Protein AF-A0A4Q5QEC9-F1 (afdb_monomer)

Solvent-accessible surface area (backbone atoms only — not comparable to full-atom values): 8530 Å² total; per-residue (Å²): 112,73,69,59,56,52,51,52,53,50,54,51,53,53,53,59,62,71,64,60,77,80,82,68,84,86,67,84,70,88,80,86,72,96,66,90,53,94,92,52,84,64,61,66,53,95,89,41,45,32,35,36,35,36,37,79,72,31,62,69,66,56,58,53,51,52,52,49,50,35,50,51,47,21,72,78,66,76,34,71,38,52,81,44,68,73,66,87,83,71,61,99,53,59,43,80,52,75,44,88,88,32,15,73,68,57,44,50,34,39,75,69,65,69,46,77,58,79,81,32,66,96,51,82,98,52,78,86,85,81,90,79,133

Structure (mmCIF, N/CA/C/O backbone):
data_AF-A0A4Q5QEC9-F1
#
_entry.id   AF-A0A4Q5QEC9-F1
#
loop_
_atom_site.group_PDB
_atom_site.id
_atom_site.type_symbol
_atom_site.label_atom_id
_atom_site.label_alt_id
_atom_site.label_comp_id
_atom_site.label_asym_id
_atom_site.label_entity_id
_atom_site.label_seq_id
_atom_site.pdbx_PDB_ins_code
_atom_site.Cartn_x
_atom_site.Cartn_y
_atom_site.Cartn_z
_atom_site.occupancy
_atom_site.B_iso_or_equiv
_atom_site.auth_seq_id
_atom_site.auth_comp_id
_atom_site.auth_asym_id
_atom_site.auth_atom_id
_atom_site.pdbx_PDB_model_num
ATOM 1 N N . MET A 1 1 ? -64.042 19.508 -2.987 1.00 61.62 1 MET A N 1
ATOM 2 C CA . MET A 1 1 ? -62.858 20.363 -2.718 1.00 61.62 1 MET A CA 1
ATOM 3 C C . MET A 1 1 ? -61.749 19.659 -1.923 1.00 61.62 1 MET A C 1
ATOM 5 O O . MET A 1 1 ? -60.627 19.631 -2.404 1.00 61.62 1 MET A O 1
ATOM 9 N N . ARG A 1 2 ? -62.027 19.012 -0.776 1.00 64.94 2 ARG A N 1
ATOM 10 C CA . ARG A 1 2 ? -61.017 18.286 0.041 1.00 64.94 2 ARG A CA 1
ATOM 11 C C . ARG A 1 2 ? -60.173 17.238 -0.716 1.00 64.94 2 ARG A C 1
ATOM 13 O O . ARG A 1 2 ? -58.968 17.175 -0.519 1.00 64.94 2 ARG A O 1
ATOM 20 N N . LYS A 1 3 ? -60.786 16.454 -1.614 1.00 66.50 3 LYS A N 1
ATOM 21 C CA . LYS A 1 3 ? -60.086 15.425 -2.414 1.00 66.50 3 LYS A CA 1
ATOM 22 C C . LYS A 1 3 ? -59.065 16.014 -3.402 1.00 66.50 3 LYS A C 1
ATOM 24 O O . LYS A 1 3 ? -58.005 15.433 -3.592 1.00 66.50 3 LYS A O 1
ATOM 29 N N . PHE A 1 4 ? -59.355 17.188 -3.966 1.00 73.44 4 PHE A N 1
ATOM 30 C CA . PHE A 1 4 ? -58.468 17.882 -4.906 1.00 73.44 4 PHE A CA 1
ATOM 31 C C . PHE A 1 4 ? -57.247 18.480 -4.188 1.00 73.44 4 PHE A C 1
ATOM 33 O O . PHE A 1 4 ? -56.120 18.337 -4.646 1.00 73.44 4 PHE A O 1
ATOM 40 N N . ALA A 1 5 ? -57.454 19.046 -2.994 1.00 73.81 5 ALA A N 1
ATOM 41 C CA . ALA A 1 5 ? -56.368 19.537 -2.144 1.00 73.81 5 ALA A CA 1
ATOM 42 C C . ALA A 1 5 ? -55.435 18.410 -1.653 1.00 73.81 5 ALA A C 1
ATOM 44 O O . ALA A 1 5 ? -54.224 18.606 -1.568 1.00 73.81 5 ALA A O 1
ATOM 45 N N . ASN A 1 6 ? -55.979 17.220 -1.371 1.00 73.12 6 ASN A N 1
ATOM 46 C CA . ASN A 1 6 ? -55.176 16.052 -0.996 1.00 73.12 6 ASN A CA 1
ATOM 47 C C . ASN A 1 6 ? -54.349 15.513 -2.173 1.00 73.12 6 ASN A C 1
ATOM 49 O O . ASN A 1 6 ? -53.212 15.102 -1.963 1.00 73.12 6 ASN A O 1
ATOM 53 N N . LEU A 1 7 ? -54.880 15.569 -3.399 1.00 75.69 7 LEU A N 1
ATOM 54 C CA . LEU A 1 7 ? -54.154 15.162 -4.604 1.00 75.69 7 LEU A CA 1
ATOM 55 C C . LEU A 1 7 ? -52.973 16.101 -4.897 1.00 75.69 7 LEU A C 1
ATOM 57 O O . LEU A 1 7 ? -51.871 15.633 -5.154 1.00 75.69 7 LEU A O 1
ATOM 61 N N . ILE A 1 8 ? -53.169 17.417 -4.757 1.00 77.00 8 ILE A N 1
ATOM 62 C CA . ILE A 1 8 ? -52.092 18.406 -4.926 1.00 77.00 8 ILE A CA 1
ATOM 63 C C . ILE A 1 8 ? -50.994 18.210 -3.874 1.00 77.00 8 ILE A C 1
ATOM 65 O O . ILE A 1 8 ? -49.814 18.215 -4.217 1.00 77.00 8 ILE A O 1
ATOM 69 N N . ARG A 1 9 ? -51.359 17.981 -2.603 1.00 78.00 9 ARG A N 1
ATOM 70 C CA . ARG A 1 9 ? -50.385 17.683 -1.537 1.00 78.00 9 ARG A CA 1
ATOM 71 C C . ARG A 1 9 ? -49.595 16.408 -1.817 1.00 78.00 9 ARG A C 1
ATOM 73 O O . ARG A 1 9 ? -48.394 16.386 -1.577 1.00 78.00 9 ARG A O 1
ATOM 80 N N . PHE A 1 10 ? -50.252 15.378 -2.346 1.00 76.06 10 PHE A N 1
ATOM 81 C CA . PHE A 1 10 ? -49.607 14.121 -2.717 1.00 76.06 10 PHE A CA 1
ATOM 82 C C . PHE A 1 10 ? -48.625 14.304 -3.884 1.00 76.06 10 PHE A C 1
ATOM 84 O O . PHE A 1 10 ? -47.485 13.856 -3.801 1.00 76.06 10 PHE A O 1
ATOM 91 N N . CYS A 1 11 ? -49.014 15.049 -4.925 1.00 77.56 11 CYS A N 1
ATOM 92 C CA . CYS A 1 11 ? -48.120 15.394 -6.032 1.00 77.56 11 CYS A CA 1
ATOM 93 C C . CYS A 1 11 ? -46.923 16.246 -5.576 1.00 77.56 11 CYS A C 1
ATOM 95 O O . CYS A 1 11 ? -45.811 16.020 -6.043 1.00 77.56 11 CYS A O 1
ATOM 97 N N . PHE A 1 12 ? -47.120 17.178 -4.638 1.00 75.94 12 PHE A N 1
ATOM 98 C CA . PHE A 1 12 ? -46.038 18.004 -4.090 1.00 75.94 12 PHE A CA 1
ATOM 99 C C . PHE A 1 12 ? -45.037 17.172 -3.270 1.00 75.94 12 PHE A C 1
ATOM 101 O O . PHE A 1 12 ? -43.831 17.355 -3.393 1.00 75.94 12 PHE A O 1
ATOM 108 N N . LEU A 1 13 ? -45.526 16.197 -2.496 1.00 71.25 13 LEU A N 1
ATOM 109 C CA . LEU A 1 13 ? -44.691 15.252 -1.745 1.00 71.25 13 LEU A CA 1
ATOM 110 C C . LEU A 1 13 ? -43.854 14.349 -2.665 1.00 71.25 13 LEU A C 1
ATOM 112 O O . LEU A 1 13 ? -42.673 14.139 -2.397 1.00 71.25 13 LEU A O 1
ATOM 116 N N . ILE A 1 14 ? -44.432 13.872 -3.774 1.00 73.81 14 ILE A N 1
ATOM 117 C CA . ILE A 1 14 ? -43.704 13.097 -4.794 1.00 73.81 14 ILE A CA 1
ATOM 118 C C . ILE A 1 14 ? -42.633 13.958 -5.477 1.00 73.81 14 ILE A C 1
ATOM 120 O O . ILE A 1 14 ? -41.510 13.497 -5.675 1.00 73.81 14 ILE A O 1
ATOM 124 N N . LEU A 1 15 ? -42.946 15.220 -5.785 1.00 73.75 15 LEU A N 1
ATOM 125 C CA . LEU A 1 15 ? -42.000 16.146 -6.410 1.00 73.75 15 LEU A CA 1
ATOM 126 C C . LEU A 1 15 ? -40.812 16.470 -5.483 1.00 73.75 15 LEU A C 1
ATOM 128 O O . LEU A 1 15 ? -39.674 16.521 -5.944 1.00 73.75 15 LEU A O 1
ATOM 132 N N . CYS A 1 16 ? -41.046 16.617 -4.174 1.00 66.50 16 CYS A N 1
ATOM 133 C CA . CYS A 1 16 ? -39.980 16.808 -3.185 1.00 66.50 16 CYS A CA 1
ATOM 134 C C . CYS A 1 16 ? -39.087 15.569 -3.015 1.00 66.50 16 CYS A C 1
ATOM 136 O O . CYS A 1 16 ? -37.888 15.717 -2.794 1.00 66.5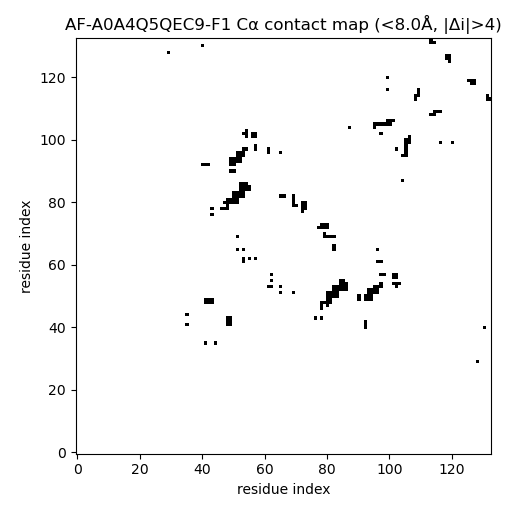0 16 CYS A O 1
ATOM 138 N N . PHE A 1 17 ? -39.640 14.358 -3.143 1.00 63.28 17 PHE A N 1
ATOM 139 C CA . PHE A 1 17 ? -38.860 13.121 -3.041 1.00 63.28 17 PHE A CA 1
ATOM 140 C C . PHE A 1 17 ? -38.022 12.853 -4.304 1.00 63.28 17 PHE A C 1
ATOM 142 O O . PHE A 1 17 ? -36.910 12.342 -4.209 1.00 63.28 17 PHE A O 1
ATOM 149 N N . ALA A 1 18 ? -38.510 13.263 -5.480 1.00 65.38 18 ALA A N 1
ATOM 150 C CA . ALA A 1 18 ? -37.783 13.151 -6.749 1.00 65.38 18 ALA A CA 1
ATOM 151 C C . ALA A 1 18 ? -36.649 14.186 -6.913 1.00 65.38 18 ALA A C 1
ATOM 153 O O . ALA A 1 18 ? -35.754 13.989 -7.731 1.00 65.38 18 ALA A O 1
ATOM 154 N N . ALA A 1 19 ? -36.671 15.279 -6.141 1.00 58.59 19 ALA A N 1
ATOM 155 C CA . ALA A 1 19 ? -35.644 16.324 -6.164 1.00 58.59 19 ALA A CA 1
ATOM 156 C C . ALA A 1 19 ? -34.445 16.044 -5.236 1.00 58.59 19 ALA A C 1
ATOM 158 O O . ALA A 1 19 ? -33.487 16.820 -5.223 1.00 58.59 19 ALA A O 1
ATOM 159 N N . ALA A 1 20 ? -34.469 14.954 -4.461 1.00 62.00 20 ALA A N 1
ATOM 160 C CA . ALA A 1 20 ? -33.318 14.535 -3.672 1.00 62.00 20 ALA A CA 1
ATOM 161 C C . ALA A 1 20 ? -32.208 14.057 -4.620 1.00 62.00 20 ALA A C 1
ATOM 163 O O . ALA A 1 20 ? -32.267 12.963 -5.181 1.00 62.00 20 ALA A O 1
ATOM 164 N N . THR A 1 21 ? -31.188 14.890 -4.826 1.00 62.84 21 THR A N 1
ATOM 165 C CA . THR A 1 21 ? -30.007 14.495 -5.589 1.00 62.84 21 THR A CA 1
ATOM 166 C C . THR A 1 21 ? -29.286 13.390 -4.824 1.00 62.84 21 THR A C 1
ATOM 168 O O . THR A 1 21 ? -28.732 13.602 -3.745 1.00 62.84 21 THR A O 1
ATOM 171 N N . VAL A 1 22 ? -29.303 12.175 -5.372 1.00 61.34 22 VAL A N 1
ATOM 172 C CA . VAL A 1 22 ? -28.451 11.093 -4.879 1.00 61.34 22 VAL A CA 1
ATOM 173 C C . VAL A 1 22 ? -27.017 11.493 -5.209 1.00 61.34 22 VAL A C 1
ATOM 175 O O . VAL A 1 22 ? -26.580 11.416 -6.356 1.00 61.34 22 VAL A O 1
ATOM 178 N N . GLN A 1 23 ? -26.285 11.985 -4.212 1.00 63.03 23 GLN A N 1
ATOM 179 C CA . GLN A 1 23 ? -24.846 12.184 -4.323 1.00 63.03 23 GLN A CA 1
ATOM 180 C C . GLN A 1 23 ? -24.202 10.794 -4.391 1.00 63.03 23 GLN A C 1
ATOM 182 O O . GLN A 1 23 ? -23.995 10.139 -3.370 1.00 63.03 23 GLN A O 1
ATOM 187 N N . ALA A 1 24 ? -23.919 10.315 -5.603 1.00 61.50 24 ALA A N 1
ATOM 188 C CA . ALA A 1 24 ? -23.004 9.197 -5.786 1.00 61.50 24 ALA A CA 1
ATOM 189 C C . ALA A 1 24 ? -21.626 9.598 -5.239 1.00 61.50 24 ALA A C 1
ATOM 191 O O . ALA A 1 24 ? -21.238 10.768 -5.313 1.00 61.50 24 ALA A O 1
ATOM 192 N N . GLN A 1 25 ? -20.888 8.638 -4.677 1.00 64.31 25 GLN A N 1
ATOM 193 C CA . GLN A 1 25 ? -19.545 8.898 -4.171 1.00 64.31 25 GLN A CA 1
ATOM 194 C C . GLN A 1 25 ? -18.696 9.455 -5.318 1.00 64.31 25 GLN A C 1
ATOM 196 O O . GLN A 1 25 ? -18.427 8.759 -6.295 1.00 64.31 25 GLN A O 1
ATOM 201 N N . ASN A 1 26 ? -18.292 10.721 -5.207 1.00 51.28 26 ASN A N 1
ATOM 202 C CA . ASN A 1 26 ? -17.366 11.358 -6.134 1.00 51.28 26 ASN A CA 1
ATOM 203 C C . ASN A 1 26 ? -15.958 10.823 -5.835 1.00 51.28 26 ASN A C 1
ATOM 205 O O . ASN A 1 26 ? -15.110 11.493 -5.247 1.00 51.28 26 ASN A O 1
ATOM 209 N N . ALA A 1 27 ? -15.753 9.539 -6.122 1.00 58.19 27 ALA A N 1
ATOM 210 C CA . ALA A 1 27 ? -14.451 8.920 -6.066 1.00 58.19 27 ALA A CA 1
ATOM 211 C C . ALA A 1 27 ? -13.720 9.374 -7.323 1.00 58.19 27 ALA A C 1
ATOM 213 O O . ALA A 1 27 ? -14.095 8.968 -8.416 1.00 58.19 27 ALA A O 1
ATOM 214 N N . ASN A 1 28 ? -12.691 10.214 -7.188 1.00 64.56 28 ASN A N 1
ATOM 215 C CA . ASN A 1 28 ? -11.693 10.349 -8.246 1.00 64.56 28 ASN A CA 1
ATOM 216 C C . ASN A 1 28 ? -11.045 8.969 -8.397 1.00 64.56 28 ASN A C 1
ATOM 218 O O . ASN A 1 28 ? -10.263 8.586 -7.521 1.00 64.56 28 ASN A O 1
ATOM 222 N N . PRO A 1 29 ? -11.397 8.184 -9.430 1.00 69.25 29 PRO A N 1
ATOM 223 C CA . PRO A 1 29 ? -10.930 6.817 -9.501 1.00 69.25 29 PRO A CA 1
ATOM 224 C C . PRO A 1 29 ? -9.431 6.842 -9.785 1.00 69.25 29 PRO A C 1
ATOM 226 O O . PRO A 1 29 ? -8.938 7.684 -10.545 1.00 69.25 29 PRO A O 1
ATOM 229 N N . ILE A 1 30 ? -8.696 5.904 -9.192 1.00 81.69 30 ILE A N 1
ATOM 230 C CA . ILE A 1 30 ? -7.316 5.658 -9.606 1.00 81.69 30 ILE A CA 1
ATOM 231 C C . ILE A 1 30 ? -7.351 5.290 -11.083 1.00 81.69 30 ILE A C 1
ATOM 233 O O . ILE A 1 30 ? -8.070 4.378 -11.489 1.00 81.69 30 ILE A O 1
ATOM 237 N N . LYS A 1 31 ? -6.566 6.002 -11.889 1.00 89.25 31 LYS A N 1
ATOM 238 C CA . LYS A 1 31 ? -6.383 5.674 -13.300 1.00 89.25 31 LYS A CA 1
ATOM 239 C C . LYS A 1 31 ? -5.132 4.823 -13.443 1.00 89.25 31 LYS A C 1
ATOM 241 O O . LYS A 1 31 ? -4.055 5.228 -13.014 1.00 89.25 31 LYS A O 1
ATOM 246 N N . VAL A 1 32 ? -5.285 3.661 -14.065 1.00 92.00 32 VAL A N 1
ATOM 247 C CA . VAL A 1 32 ? -4.167 2.801 -14.459 1.00 92.00 32 VAL A CA 1
ATOM 248 C C . VAL A 1 32 ? -3.842 3.088 -15.922 1.00 92.00 32 VAL A C 1
ATOM 250 O O . VAL A 1 32 ? -4.747 3.261 -16.738 1.00 92.00 32 VAL A O 1
ATOM 253 N N . SER A 1 33 ? -2.555 3.165 -16.253 1.00 93.50 33 SER A N 1
ATOM 254 C CA . SER A 1 33 ? -2.074 3.341 -17.623 1.00 93.50 33 SER A CA 1
ATOM 255 C C . SER A 1 33 ? -1.037 2.276 -17.954 1.00 93.50 33 SER A C 1
ATOM 257 O O . SER A 1 33 ? -0.192 1.952 -17.123 1.00 93.50 33 SER A O 1
ATOM 259 N N . TYR A 1 34 ? -1.079 1.775 -19.188 1.00 93.50 34 TYR A N 1
ATOM 260 C CA . TYR A 1 34 ? -0.048 0.896 -19.750 1.00 93.50 34 TYR A CA 1
ATOM 261 C C . TYR A 1 34 ? 1.117 1.684 -20.368 1.00 93.50 34 TYR A C 1
ATOM 263 O O . TYR A 1 34 ? 2.114 1.101 -20.790 1.00 93.50 34 TYR A O 1
ATOM 271 N N . GLN A 1 35 ? 1.005 3.014 -20.431 1.00 93.31 35 GLN A N 1
ATOM 272 C CA . GLN A 1 35 ? 2.044 3.893 -20.949 1.00 93.31 35 GLN A CA 1
ATOM 273 C C . GLN A 1 35 ? 2.882 4.466 -19.810 1.00 93.31 35 GLN A C 1
ATOM 275 O O . GLN A 1 35 ? 2.359 4.983 -18.820 1.00 93.31 35 GLN A O 1
ATOM 280 N N . LYS A 1 36 ? 4.203 4.430 -19.986 1.00 91.81 36 LYS A N 1
ATOM 281 C CA . LYS A 1 36 ? 5.144 5.069 -19.068 1.00 91.81 36 LYS A CA 1
ATOM 282 C C . LYS A 1 36 ? 4.991 6.591 -19.126 1.00 91.81 36 LYS A C 1
ATOM 284 O O . LYS A 1 36 ? 5.042 7.183 -20.201 1.00 91.81 36 LYS A O 1
ATOM 289 N N . ASN A 1 37 ? 4.910 7.223 -17.960 1.00 93.56 37 ASN A N 1
ATOM 290 C CA . ASN A 1 37 ? 5.002 8.670 -17.802 1.00 93.56 37 ASN A CA 1
ATOM 291 C C . ASN A 1 37 ? 5.808 8.993 -16.536 1.00 93.56 37 ASN A C 1
ATOM 293 O O . ASN A 1 37 ? 5.729 8.255 -15.558 1.00 93.56 37 ASN A O 1
ATOM 297 N N . ILE A 1 38 ? 6.572 10.088 -16.547 1.00 90.62 38 ILE A N 1
ATOM 298 C CA . ILE A 1 38 ? 7.382 10.513 -15.395 1.00 90.62 38 ILE A CA 1
ATOM 299 C C . ILE A 1 38 ? 6.532 10.888 -14.171 1.00 90.62 38 ILE A C 1
ATOM 301 O O . ILE A 1 38 ? 6.989 10.749 -13.044 1.00 90.62 38 ILE A O 1
ATOM 305 N N . ASN A 1 39 ? 5.285 11.307 -14.391 1.00 91.56 39 ASN A N 1
ATOM 306 C CA . ASN A 1 39 ? 4.357 11.700 -13.333 1.00 91.56 39 ASN A CA 1
ATOM 307 C C . ASN A 1 39 ? 3.498 10.531 -12.823 1.00 91.56 39 ASN A C 1
ATOM 309 O O . ASN A 1 39 ? 2.582 10.750 -12.032 1.00 91.56 39 ASN A O 1
ATOM 313 N N . TYR A 1 40 ? 3.730 9.305 -13.305 1.00 94.06 40 TYR A N 1
ATOM 314 C CA . TYR A 1 40 ? 2.977 8.121 -12.889 1.00 94.06 40 TYR A CA 1
ATOM 315 C C . TYR A 1 40 ? 3.800 7.264 -11.934 1.00 94.06 40 TYR A C 1
ATOM 317 O O . TYR A 1 40 ? 5.011 7.117 -12.086 1.00 94.06 40 TYR A O 1
ATOM 325 N N . PHE A 1 41 ? 3.115 6.651 -10.972 1.00 95.69 41 PHE A N 1
ATOM 326 C CA . PHE A 1 41 ? 3.720 5.654 -10.103 1.00 95.69 41 PHE A CA 1
ATOM 327 C C . PHE A 1 41 ? 3.925 4.338 -10.882 1.00 95.69 41 PHE A C 1
ATOM 329 O O . PHE A 1 41 ? 2.951 3.802 -11.423 1.00 95.69 41 PHE A O 1
ATOM 336 N N . PRO A 1 42 ? 5.152 3.790 -10.961 1.00 96.00 42 PRO A N 1
ATOM 337 C CA . PRO A 1 42 ? 5.421 2.580 -11.729 1.00 96.00 42 PRO A CA 1
ATOM 338 C C . PRO A 1 42 ? 5.004 1.326 -10.945 1.00 96.00 42 PRO A C 1
ATOM 340 O O . PRO A 1 42 ? 5.794 0.756 -10.197 1.00 96.00 42 PRO A O 1
ATOM 343 N N . LEU A 1 43 ? 3.761 0.869 -11.142 1.00 96.38 43 LEU A N 1
ATOM 344 C CA . LEU A 1 43 ? 3.271 -0.385 -10.550 1.00 96.38 43 LEU A CA 1
ATOM 345 C C . LEU A 1 43 ? 4.053 -1.600 -11.076 1.00 96.38 43 LEU A C 1
ATOM 347 O O . LEU A 1 43 ? 4.518 -2.425 -10.293 1.00 96.38 43 LEU A O 1
ATOM 351 N N . VAL A 1 44 ? 4.223 -1.680 -12.399 1.00 96.88 44 VAL A N 1
ATOM 352 C CA . VAL A 1 44 ? 5.108 -2.634 -13.078 1.00 96.88 44 VAL A CA 1
ATOM 353 C C . VAL A 1 44 ? 5.821 -1.911 -14.216 1.00 96.88 44 VAL A C 1
ATOM 355 O O . VAL A 1 44 ? 5.183 -1.286 -15.061 1.00 96.88 44 VAL A O 1
ATOM 358 N N . GLN A 1 45 ? 7.148 -1.991 -14.255 1.00 95.25 45 GLN A N 1
ATOM 359 C CA . GLN A 1 45 ? 7.970 -1.400 -15.306 1.00 95.25 45 GLN A CA 1
ATOM 360 C C . GLN A 1 45 ? 9.202 -2.270 -15.563 1.00 95.25 45 GLN A C 1
ATOM 362 O O . GLN A 1 45 ? 9.904 -2.647 -14.630 1.00 95.25 45 GLN A O 1
ATOM 367 N N . MET A 1 46 ? 9.505 -2.544 -16.839 1.00 91.94 46 MET A N 1
ATOM 368 C CA . MET A 1 46 ? 10.721 -3.267 -17.254 1.00 91.94 46 MET A CA 1
ATOM 369 C C . MET A 1 46 ? 10.947 -4.566 -16.454 1.00 91.94 46 MET A C 1
ATOM 371 O O . MET A 1 46 ? 12.019 -4.774 -15.890 1.00 91.94 46 MET A O 1
ATOM 375 N N . HIS A 1 47 ? 9.922 -5.423 -16.384 1.00 93.50 47 HIS A N 1
ATOM 376 C CA . HIS A 1 47 ? 9.936 -6.697 -15.646 1.00 93.50 47 HIS A CA 1
ATOM 377 C C . HIS A 1 47 ? 10.161 -6.581 -14.126 1.00 93.50 47 HIS A C 1
ATOM 379 O O . HIS A 1 47 ? 10.505 -7.563 -13.472 1.00 93.50 47 HIS A O 1
ATOM 385 N N . LYS A 1 48 ? 9.952 -5.397 -13.540 1.00 96.00 48 LYS A N 1
ATOM 386 C CA . LYS A 1 48 ? 9.994 -5.174 -12.091 1.00 96.00 48 LYS A CA 1
ATOM 387 C C . LYS A 1 48 ? 8.656 -4.636 -11.611 1.00 96.00 48 LYS A C 1
ATOM 389 O O . LYS A 1 48 ? 8.124 -3.705 -12.209 1.00 96.00 48 LYS A O 1
ATOM 394 N N . ALA A 1 49 ? 8.136 -5.209 -10.532 1.00 97.56 49 ALA A N 1
ATOM 395 C CA . ALA A 1 49 ? 6.931 -4.736 -9.865 1.00 97.56 49 ALA A CA 1
ATOM 396 C C . ALA A 1 49 ? 7.284 -3.965 -8.585 1.00 97.56 49 ALA A C 1
ATOM 398 O O . ALA A 1 49 ? 8.274 -4.279 -7.917 1.00 97.56 49 ALA A O 1
ATOM 399 N N . ALA A 1 50 ? 6.466 -2.970 -8.245 1.00 98.06 50 ALA A N 1
ATOM 400 C CA . ALA A 1 50 ? 6.532 -2.274 -6.966 1.00 98.06 50 ALA A CA 1
ATOM 401 C C . ALA A 1 50 ? 6.365 -3.274 -5.810 1.00 98.06 50 ALA A C 1
ATOM 403 O O . ALA A 1 50 ? 5.500 -4.147 -5.856 1.00 98.06 50 ALA A O 1
ATOM 404 N N . SER A 1 51 ? 7.200 -3.164 -4.774 1.00 98.31 51 SER A N 1
ATOM 405 C CA . SER A 1 51 ? 7.116 -4.066 -3.617 1.00 98.31 51 SER A CA 1
ATOM 406 C C . SER A 1 51 ? 5.975 -3.643 -2.694 1.00 98.31 51 SER A C 1
ATOM 408 O O . SER A 1 51 ? 5.781 -2.451 -2.454 1.00 98.31 51 SER A O 1
ATOM 410 N N . LEU A 1 52 ? 5.231 -4.618 -2.178 1.00 98.69 52 LEU A N 1
ATOM 411 C CA . LEU A 1 52 ? 4.116 -4.425 -1.259 1.00 98.69 52 LEU A CA 1
ATOM 412 C C . LEU A 1 52 ? 4.628 -4.509 0.181 1.00 98.69 52 LEU A C 1
ATOM 414 O O . LEU A 1 52 ? 5.310 -5.467 0.537 1.00 98.69 52 LEU A O 1
ATOM 418 N N . TYR A 1 53 ? 4.278 -3.534 1.010 1.00 98.62 53 TYR A N 1
ATOM 419 C CA . TYR A 1 53 ? 4.686 -3.441 2.408 1.00 98.62 53 TYR A CA 1
ATOM 420 C C . TYR A 1 53 ? 3.461 -3.470 3.314 1.00 98.62 53 TYR A C 1
ATOM 422 O O . TYR A 1 53 ? 2.559 -2.644 3.162 1.00 98.62 53 TYR A O 1
ATOM 430 N N . ILE A 1 54 ? 3.462 -4.391 4.278 1.00 98.44 54 ILE A N 1
ATOM 431 C CA . ILE A 1 54 ? 2.466 -4.473 5.351 1.00 98.44 54 ILE A CA 1
ATOM 432 C C . ILE A 1 54 ? 3.143 -4.570 6.719 1.00 98.44 54 ILE A C 1
ATOM 434 O O . ILE A 1 54 ? 4.284 -5.019 6.841 1.00 98.44 54 ILE A O 1
ATOM 438 N N . ASP A 1 55 ? 2.413 -4.191 7.761 1.00 97.69 55 ASP A N 1
ATOM 439 C CA . ASP A 1 55 ? 2.787 -4.452 9.155 1.00 97.69 55 ASP A CA 1
ATOM 440 C C . ASP A 1 55 ? 1.972 -5.654 9.668 1.00 97.69 55 ASP A C 1
ATOM 442 O O . ASP A 1 55 ? 0.784 -5.777 9.358 1.00 97.69 55 ASP A O 1
ATOM 446 N N . THR A 1 56 ? 2.577 -6.569 10.420 1.00 95.94 56 THR A N 1
ATOM 447 C CA . THR A 1 56 ? 1.878 -7.734 10.985 1.00 95.94 56 THR A CA 1
ATOM 448 C C . THR A 1 56 ? 0.969 -7.363 12.146 1.00 95.94 56 THR A C 1
ATOM 450 O O . THR A 1 56 ? 0.162 -8.192 12.545 1.00 95.94 56 THR A O 1
ATOM 453 N N . ALA A 1 57 ? 1.086 -6.148 12.689 1.00 96.88 57 ALA A N 1
ATOM 454 C CA . ALA A 1 57 ? 0.140 -5.629 13.672 1.00 96.88 57 ALA A CA 1
ATOM 455 C C . ALA A 1 57 ? -1.247 -5.313 13.072 1.00 96.88 57 ALA A C 1
ATOM 457 O O . ALA A 1 57 ? -2.201 -5.106 13.822 1.00 96.88 57 ALA A O 1
ATOM 458 N N . ASN A 1 58 ? -1.380 -5.288 11.738 1.00 96.00 58 ASN A N 1
ATOM 459 C CA . ASN A 1 58 ? -2.678 -5.157 11.078 1.00 96.00 58 ASN A CA 1
ATOM 460 C C . ASN A 1 58 ? -3.549 -6.401 11.286 1.00 96.00 58 ASN A C 1
ATOM 462 O O . ASN A 1 58 ? -3.048 -7.519 11.416 1.00 96.00 58 ASN A O 1
ATOM 466 N N . ALA A 1 59 ? -4.869 -6.218 11.209 1.00 96.88 59 ALA A N 1
ATOM 467 C CA . ALA A 1 59 ? -5.805 -7.334 11.117 1.00 96.88 59 ALA A CA 1
ATOM 468 C C . ALA A 1 59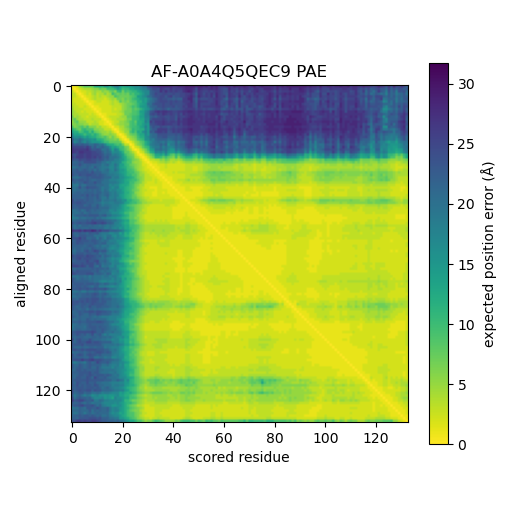 ? -5.446 -8.285 9.954 1.00 96.88 59 ALA A C 1
ATOM 470 O O . ALA A 1 59 ? -5.037 -7.844 8.877 1.00 96.88 59 ALA A O 1
ATOM 471 N N . GLU A 1 60 ? -5.660 -9.590 10.144 1.00 97.25 60 GLU A N 1
ATOM 472 C CA . GLU A 1 60 ? -5.270 -10.642 9.190 1.00 97.25 60 G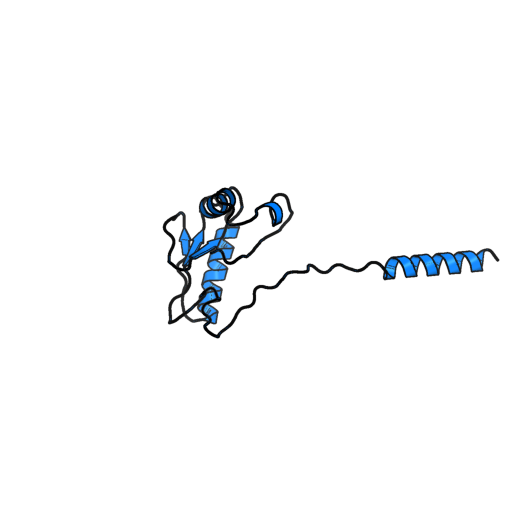LU A CA 1
ATOM 473 C C . GLU A 1 60 ? -5.798 -10.405 7.764 1.00 97.25 60 GLU A C 1
ATOM 475 O O . GLU A 1 60 ? -5.103 -10.670 6.780 1.00 97.25 60 GLU A O 1
ATOM 480 N N . VAL A 1 61 ? -6.991 -9.817 7.642 1.00 97.19 61 VAL A N 1
ATOM 481 C CA . VAL A 1 61 ? -7.609 -9.462 6.356 1.00 97.19 61 VAL A CA 1
ATOM 482 C C . VAL A 1 61 ? -6.735 -8.547 5.493 1.00 97.19 61 VAL A C 1
ATOM 484 O O . VAL A 1 61 ? -6.783 -8.645 4.270 1.00 97.19 61 VAL A O 1
ATOM 487 N N . VAL A 1 62 ? -5.878 -7.714 6.092 1.00 97.81 62 VAL A N 1
ATOM 488 C CA . VAL A 1 62 ? -4.920 -6.873 5.356 1.00 97.81 62 VAL A CA 1
ATOM 489 C C . VAL A 1 62 ? -3.861 -7.732 4.669 1.00 97.81 62 VAL A C 1
ATOM 491 O O . VAL A 1 62 ? -3.521 -7.486 3.513 1.00 97.81 62 VAL A O 1
ATOM 494 N N . ASN A 1 63 ? -3.368 -8.775 5.341 1.00 97.88 63 ASN A N 1
ATOM 495 C CA . ASN A 1 63 ? -2.432 -9.723 4.742 1.00 97.88 63 ASN A CA 1
ATOM 496 C C . ASN A 1 63 ? -3.093 -10.528 3.612 1.00 97.88 63 ASN A C 1
ATOM 498 O O . ASN A 1 63 ? -2.472 -10.723 2.570 1.00 97.88 63 ASN A O 1
ATOM 502 N N . ILE A 1 64 ? -4.351 -10.946 3.789 1.00 98.38 64 ILE A N 1
ATOM 503 C CA . ILE A 1 64 ? -5.121 -11.638 2.744 1.00 98.38 64 ILE A CA 1
ATOM 504 C C . ILE A 1 64 ? -5.290 -10.729 1.519 1.00 98.38 64 ILE A C 1
ATOM 506 O O . ILE A 1 64 ? -4.985 -11.143 0.403 1.00 98.38 64 ILE A O 1
ATOM 510 N N . ALA A 1 65 ? -5.703 -9.476 1.720 1.00 98.31 65 ALA A N 1
ATOM 511 C CA . ALA A 1 65 ? -5.882 -8.511 0.638 1.00 98.31 65 ALA A CA 1
ATOM 512 C C . ALA A 1 65 ? -4.561 -8.181 -0.080 1.00 98.31 65 ALA A C 1
ATOM 514 O O . ALA A 1 65 ? -4.527 -8.103 -1.306 1.00 98.31 65 ALA A O 1
ATOM 515 N N . ALA A 1 66 ? -3.455 -8.036 0.656 1.00 98.50 66 ALA A N 1
ATOM 516 C CA . ALA A 1 66 ? -2.140 -7.801 0.064 1.00 98.50 66 ALA A CA 1
ATOM 517 C C . ALA A 1 66 ? -1.650 -9.004 -0.764 1.00 98.50 66 ALA A C 1
ATOM 519 O O . ALA A 1 66 ? -1.083 -8.816 -1.840 1.00 98.50 66 ALA A O 1
ATOM 520 N N . ALA A 1 67 ? -1.898 -10.232 -0.299 1.00 98.56 67 ALA A N 1
ATOM 521 C CA . ALA A 1 67 ? -1.587 -11.448 -1.050 1.00 98.56 67 ALA A CA 1
ATOM 522 C C . ALA A 1 67 ? -2.474 -11.602 -2.299 1.00 98.56 67 ALA A C 1
ATOM 524 O O . ALA A 1 67 ? -1.985 -12.001 -3.355 1.00 98.56 67 ALA A O 1
ATOM 525 N N . ALA A 1 68 ? -3.756 -11.238 -2.211 1.00 98.75 68 ALA A N 1
ATOM 526 C CA . ALA A 1 68 ? -4.641 -11.185 -3.372 1.00 98.75 68 ALA A CA 1
ATOM 527 C C . ALA A 1 68 ? -4.118 -10.184 -4.416 1.00 98.75 68 ALA A C 1
ATOM 529 O O . ALA A 1 68 ? -3.898 -10.565 -5.562 1.00 98.75 68 ALA A O 1
ATOM 530 N N . LEU A 1 69 ? -3.774 -8.958 -4.001 1.00 98.38 69 LEU A N 1
ATOM 531 C CA . LEU A 1 69 ? -3.189 -7.950 -4.892 1.00 98.38 69 LEU A CA 1
ATOM 532 C C . LEU A 1 69 ? -1.870 -8.424 -5.527 1.00 98.38 69 LEU A C 1
ATOM 534 O O . LEU A 1 69 ? -1.640 -8.191 -6.712 1.00 98.38 69 LEU A O 1
ATOM 538 N N . GLN A 1 70 ? -0.999 -9.093 -4.764 1.00 98.69 70 GLN A N 1
ATOM 539 C CA . GLN A 1 70 ? 0.235 -9.684 -5.295 1.00 98.69 70 GLN A CA 1
ATOM 540 C C . GLN A 1 70 ? -0.064 -10.648 -6.452 1.00 98.69 70 GLN A C 1
ATOM 542 O O . GLN A 1 70 ? 0.563 -10.560 -7.511 1.00 98.69 70 GLN A O 1
ATOM 547 N N . ASN A 1 71 ? -1.033 -11.544 -6.254 1.00 98.69 71 ASN A N 1
ATOM 548 C CA . ASN A 1 71 ? -1.448 -12.507 -7.268 1.00 98.69 71 ASN A CA 1
ATOM 549 C C . ASN A 1 71 ? -2.094 -11.822 -8.475 1.00 98.69 71 ASN A C 1
ATOM 551 O O . ASN A 1 71 ? -1.766 -12.176 -9.604 1.00 98.69 71 ASN A O 1
ATOM 555 N N . ASP A 1 72 ? -2.934 -10.810 -8.264 1.00 98.44 72 ASP A N 1
ATOM 556 C CA . ASP A 1 72 ? -3.574 -10.062 -9.349 1.00 98.44 72 ASP A CA 1
ATOM 557 C C . ASP A 1 72 ? -2.537 -9.358 -10.231 1.00 98.44 72 ASP A C 1
ATOM 559 O O . ASP A 1 72 ? -2.580 -9.460 -11.459 1.00 98.44 72 ASP A O 1
ATOM 563 N N . VAL A 1 73 ? -1.535 -8.710 -9.625 1.00 98.06 73 VAL A N 1
ATOM 564 C CA . VAL A 1 73 ? -0.432 -8.091 -10.379 1.00 98.06 73 VAL A CA 1
ATOM 565 C C . VAL A 1 73 ? 0.342 -9.144 -11.173 1.00 98.06 73 VAL A C 1
ATOM 567 O O . VAL A 1 73 ? 0.669 -8.905 -12.341 1.00 98.06 73 VAL A O 1
ATOM 570 N N . LYS A 1 74 ? 0.596 -10.323 -10.592 1.00 98.38 74 LYS A N 1
ATOM 571 C CA . LYS A 1 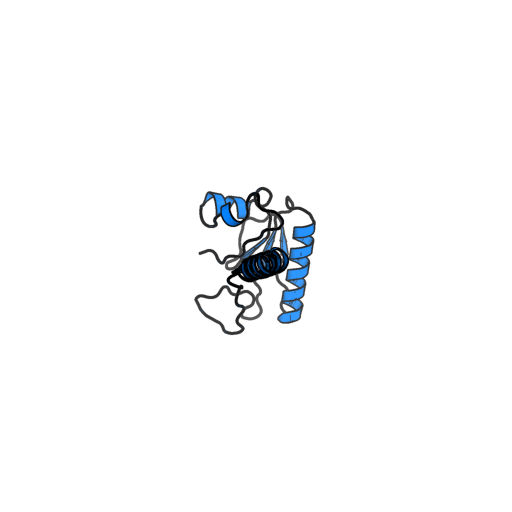74 ? 1.242 -11.438 -11.297 1.00 98.38 74 LYS A CA 1
ATOM 572 C C . LYS A 1 74 ? 0.403 -11.934 -12.474 1.00 98.38 74 LYS A C 1
ATOM 574 O O . LYS A 1 74 ? 0.962 -12.161 -13.541 1.00 98.38 74 LYS A O 1
ATOM 579 N N . LEU A 1 75 ? -0.908 -12.089 -12.308 1.00 98.56 75 LEU A N 1
ATOM 580 C CA . LEU A 1 75 ? -1.805 -12.554 -13.370 1.00 98.56 75 LEU A CA 1
ATOM 581 C C . LEU A 1 75 ? -1.878 -11.562 -14.535 1.00 98.56 75 LEU A C 1
ATOM 583 O O . LEU A 1 75 ? -1.863 -11.977 -15.689 1.00 98.56 75 LEU A O 1
ATOM 587 N N . VAL A 1 76 ? -1.910 -10.259 -14.244 1.00 96.88 76 VAL A N 1
ATOM 588 C CA . VAL A 1 76 ? -2.016 -9.210 -15.271 1.00 96.88 76 VAL A CA 1
ATOM 589 C C . VAL A 1 76 ? -0.688 -8.954 -15.987 1.00 96.88 76 VAL A C 1
ATOM 591 O O . VAL A 1 76 ? -0.687 -8.633 -17.173 1.00 96.88 76 VAL A O 1
ATOM 594 N N . SER A 1 77 ? 0.445 -9.060 -15.286 1.00 96.38 77 SER A N 1
ATOM 595 C CA . SER A 1 77 ? 1.749 -8.622 -15.814 1.00 96.38 77 SER A CA 1
ATOM 596 C C . SER A 1 77 ? 2.777 -9.734 -16.029 1.00 96.38 77 SER A C 1
ATOM 598 O O . SER A 1 77 ? 3.817 -9.489 -16.635 1.00 96.38 77 SER A O 1
ATOM 600 N N . GLY A 1 78 ? 2.547 -10.933 -15.490 1.00 97.88 78 GLY A N 1
ATOM 601 C CA . GLY A 1 78 ? 3.543 -12.006 -15.414 1.00 97.88 78 GLY A CA 1
ATOM 602 C C . GLY A 1 78 ? 4.652 -11.776 -14.376 1.00 97.88 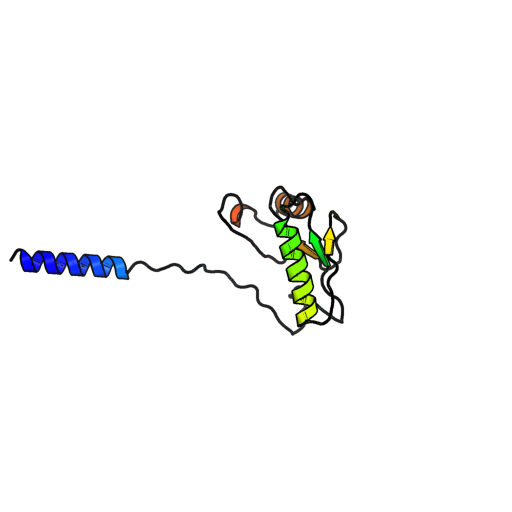78 GLY A C 1
ATOM 603 O O . GLY A 1 78 ? 5.465 -12.669 -14.147 1.00 97.88 78 GLY A O 1
ATOM 604 N N . VAL A 1 79 ? 4.696 -10.612 -13.718 1.00 98.12 79 VAL A N 1
ATOM 605 C CA . VAL A 1 79 ? 5.723 -10.249 -12.730 1.00 98.12 79 VAL A CA 1
ATOM 606 C C . VAL A 1 79 ? 5.147 -10.368 -11.325 1.00 98.12 79 VAL A C 1
ATOM 608 O O . VAL A 1 79 ? 4.118 -9.772 -11.026 1.00 98.12 79 VAL A O 1
ATOM 611 N N . ASN A 1 80 ? 5.820 -11.109 -10.443 1.00 97.94 80 ASN A N 1
ATOM 612 C CA . ASN A 1 80 ? 5.384 -11.281 -9.058 1.00 97.94 80 ASN A CA 1
ATOM 613 C C . ASN A 1 80 ? 5.971 -10.182 -8.148 1.00 97.94 80 ASN A C 1
ATOM 615 O O . ASN A 1 80 ? 7.192 -10.160 -7.968 1.00 97.94 80 ASN A O 1
ATOM 619 N N . PRO A 1 81 ? 5.153 -9.295 -7.546 1.00 98.31 81 PRO A N 1
ATOM 620 C CA . PRO A 1 81 ? 5.628 -8.341 -6.545 1.00 98.31 81 PRO A CA 1
ATOM 621 C C . PRO A 1 81 ? 6.213 -9.043 -5.320 1.00 98.31 81 PRO A C 1
ATOM 623 O O . PRO A 1 81 ? 5.751 -10.116 -4.931 1.00 98.31 81 PRO A O 1
ATOM 626 N N . LEU A 1 82 ? 7.181 -8.419 -4.650 1.00 98.25 82 LEU A N 1
ATOM 627 C CA . LEU A 1 82 ? 7.593 -8.861 -3.316 1.00 98.25 82 LEU A CA 1
ATOM 628 C C . LEU A 1 82 ? 6.560 -8.397 -2.287 1.00 98.25 82 LEU A C 1
ATOM 630 O O . LEU A 1 82 ? 6.195 -7.226 -2.288 1.00 98.25 82 LEU A O 1
ATOM 634 N N . LEU A 1 83 ? 6.120 -9.296 -1.404 1.00 98.38 83 LEU A N 1
ATOM 635 C CA . LEU A 1 83 ? 5.313 -8.957 -0.231 1.00 98.38 83 LEU A CA 1
ATOM 636 C C . LEU A 1 83 ? 6.215 -8.965 1.005 1.00 98.38 83 LEU A C 1
ATOM 638 O O . LEU A 1 83 ? 6.686 -10.016 1.436 1.00 98.38 83 LEU A O 1
ATOM 642 N N . ILE A 1 84 ? 6.467 -7.783 1.554 1.00 98.31 84 ILE A N 1
ATOM 643 C CA . ILE A 1 84 ? 7.405 -7.537 2.644 1.00 98.31 84 ILE A CA 1
ATOM 644 C C . ILE A 1 84 ? 6.612 -7.179 3.902 1.00 98.31 84 ILE A C 1
ATOM 646 O O . ILE A 1 84 ? 5.709 -6.342 3.872 1.00 98.31 84 ILE A O 1
ATOM 650 N N . LYS A 1 85 ? 6.959 -7.817 5.021 1.00 97.56 85 LYS A N 1
ATOM 651 C CA . LYS A 1 85 ? 6.300 -7.631 6.318 1.00 97.56 85 LYS A CA 1
ATOM 652 C C . LYS A 1 85 ? 7.261 -6.977 7.309 1.00 97.56 85 LYS A C 1
ATOM 654 O O . LYS A 1 85 ? 8.427 -7.360 7.344 1.00 97.56 85 LYS A O 1
ATOM 659 N N . ASN A 1 86 ? 6.773 -6.035 8.117 1.00 95.56 86 ASN A N 1
ATOM 660 C CA . ASN A 1 86 ? 7.510 -5.408 9.229 1.00 95.56 86 ASN A CA 1
ATOM 661 C C . ASN A 1 86 ? 8.865 -4.800 8.843 1.00 95.56 86 ASN A C 1
ATOM 663 O O . ASN A 1 86 ? 9.831 -4.886 9.599 1.00 95.56 86 ASN A O 1
ATOM 667 N N . ASN A 1 87 ? 8.955 -4.198 7.659 1.00 94.00 87 ASN A N 1
ATOM 668 C CA . ASN A 1 87 ? 10.179 -3.558 7.199 1.00 94.00 87 ASN A CA 1
ATOM 669 C C . ASN A 1 87 ? 9.922 -2.083 6.904 1.00 94.00 87 ASN A C 1
ATOM 671 O O . ASN A 1 87 ? 9.009 -1.742 6.155 1.00 94.00 87 ASN A O 1
ATOM 675 N N . THR A 1 88 ? 10.749 -1.218 7.481 1.00 90.69 88 THR A N 1
ATOM 676 C CA . THR A 1 88 ? 10.714 0.231 7.263 1.00 90.69 88 THR A CA 1
ATOM 677 C C . THR A 1 88 ? 11.705 0.693 6.195 1.00 90.69 88 THR A C 1
ATOM 679 O O . THR A 1 88 ? 11.646 1.841 5.761 1.00 90.69 88 THR A O 1
ATOM 682 N N . SER A 1 89 ? 12.594 -0.189 5.729 1.00 94.38 89 SER A N 1
ATOM 683 C CA . SER A 1 89 ? 13.469 0.062 4.586 1.00 94.38 89 SER A CA 1
ATOM 684 C C . SER A 1 89 ? 12.687 -0.127 3.286 1.00 94.38 89 SER A C 1
ATOM 686 O O . SER A 1 89 ? 12.378 -1.246 2.857 1.00 94.38 89 SER A O 1
ATOM 688 N N . LEU A 1 90 ? 12.316 0.999 2.682 1.00 95.56 90 LEU A N 1
ATOM 689 C CA . LEU A 1 90 ? 11.482 1.037 1.491 1.00 95.56 90 LEU A CA 1
ATOM 690 C C . LEU A 1 90 ? 12.320 0.960 0.212 1.00 95.56 90 LEU A C 1
ATOM 692 O O . LEU A 1 90 ? 13.343 1.626 0.069 1.00 95.56 90 LEU A O 1
ATOM 696 N N . SER A 1 91 ? 11.838 0.176 -0.752 1.00 95.50 91 SER A N 1
ATOM 697 C CA . SER A 1 91 ? 12.294 0.234 -2.141 1.00 95.50 91 SER A CA 1
ATOM 698 C C . SER A 1 91 ? 11.999 1.610 -2.755 1.00 95.50 91 SER A C 1
ATOM 700 O O . SER A 1 91 ? 11.195 2.363 -2.213 1.00 95.50 91 SER A O 1
ATOM 702 N N . ALA A 1 92 ? 12.578 1.914 -3.920 1.00 93.31 92 ALA A N 1
ATOM 703 C CA . ALA A 1 92 ? 12.368 3.198 -4.600 1.00 93.31 92 ALA A CA 1
ATOM 704 C C . ALA A 1 92 ? 10.886 3.523 -4.884 1.00 93.31 92 ALA A C 1
ATOM 706 O O . ALA A 1 92 ? 10.488 4.680 -4.798 1.00 93.31 92 ALA A O 1
ATOM 707 N N . TYR A 1 93 ? 10.073 2.505 -5.193 1.00 95.19 93 TYR A N 1
ATOM 708 C CA . TYR A 1 93 ? 8.639 2.644 -5.466 1.00 95.19 93 TYR A CA 1
ATOM 709 C C . TYR A 1 93 ? 7.851 1.620 -4.637 1.00 95.19 93 TYR A C 1
ATOM 711 O O . TYR A 1 93 ? 7.516 0.544 -5.137 1.00 95.19 93 TYR A O 1
ATOM 719 N N . PRO A 1 94 ? 7.606 1.901 -3.346 1.00 97.25 94 PRO A N 1
ATOM 720 C CA . PRO A 1 94 ? 6.899 0.993 -2.456 1.00 97.25 94 PRO A CA 1
ATOM 721 C C . PRO A 1 94 ? 5.382 1.207 -2.546 1.00 97.25 94 PRO A C 1
ATOM 723 O O . PRO A 1 94 ? 4.909 2.334 -2.688 1.00 97.25 94 PRO A O 1
ATOM 726 N N . ILE A 1 95 ? 4.610 0.136 -2.383 1.00 98.12 95 ILE A N 1
ATOM 727 C CA . ILE A 1 95 ? 3.173 0.206 -2.099 1.00 98.12 95 ILE A CA 1
ATOM 728 C C . ILE A 1 95 ? 2.989 -0.138 -0.629 1.00 98.12 95 ILE A C 1
ATOM 730 O O . ILE A 1 95 ? 3.308 -1.245 -0.208 1.00 98.12 95 ILE A O 1
ATOM 734 N N . ILE A 1 96 ? 2.489 0.812 0.154 1.00 98.25 96 ILE A N 1
ATOM 735 C CA . ILE A 1 96 ? 2.289 0.651 1.597 1.00 98.25 96 ILE A CA 1
ATOM 736 C C . ILE A 1 96 ? 0.805 0.393 1.848 1.00 98.25 96 ILE A C 1
ATOM 738 O O . ILE A 1 96 ? -0.040 1.186 1.434 1.00 98.25 96 ILE A O 1
ATOM 742 N N . ILE A 1 97 ? 0.493 -0.714 2.520 1.00 98.38 97 ILE A N 1
ATOM 743 C CA . ILE A 1 97 ? -0.873 -1.176 2.779 1.00 98.38 97 ILE A CA 1
ATOM 744 C C . ILE A 1 97 ? -1.034 -1.375 4.290 1.00 98.38 97 ILE A C 1
ATOM 746 O O . ILE A 1 97 ? -0.186 -1.980 4.946 1.00 98.38 97 ILE A O 1
ATOM 750 N N . GLY A 1 98 ? -2.123 -0.863 4.859 1.00 97.19 98 GLY A N 1
ATOM 751 C CA . GLY A 1 98 ? -2.408 -1.037 6.279 1.00 97.19 98 GLY A CA 1
ATOM 752 C C . GLY A 1 98 ? -3.529 -0.149 6.799 1.00 97.19 98 GLY A C 1
ATOM 753 O O . GLY A 1 98 ? -4.157 0.609 6.059 1.00 97.19 98 GLY A O 1
ATOM 754 N N . THR A 1 99 ? -3.736 -0.238 8.104 1.00 96.56 99 THR A N 1
ATOM 755 C CA . THR A 1 99 ? -4.758 0.476 8.860 1.00 96.56 99 THR A CA 1
ATOM 756 C C . THR A 1 99 ? -4.103 1.510 9.776 1.00 96.56 99 THR A C 1
ATOM 758 O O . THR A 1 99 ? -3.046 1.270 10.360 1.00 96.56 99 THR A O 1
ATOM 761 N N . ILE A 1 100 ? -4.734 2.682 9.899 1.00 96.19 100 ILE A N 1
ATOM 762 C CA . ILE A 1 100 ? -4.287 3.759 10.796 1.00 96.19 100 ILE A CA 1
ATOM 763 C C . ILE A 1 100 ? -4.211 3.224 12.233 1.00 96.19 100 ILE A C 1
ATOM 765 O O . ILE A 1 100 ? -5.177 2.634 12.716 1.00 96.19 100 ILE A O 1
ATOM 769 N N . GLY A 1 101 ? -3.088 3.447 12.916 1.00 95.50 101 GLY A N 1
ATOM 770 C CA . GLY A 1 101 ? -2.830 2.960 14.274 1.00 95.50 101 GLY A CA 1
ATOM 771 C C . GLY A 1 101 ? -2.344 1.508 14.369 1.00 95.50 101 GLY A C 1
ATOM 772 O O . GLY A 1 101 ? -2.061 1.049 15.472 1.00 95.50 101 GLY A O 1
ATOM 773 N N . GLN A 1 102 ? -2.263 0.777 13.251 1.00 96.62 102 GLN A N 1
ATOM 774 C CA . GLN A 1 102 ? -1.760 -0.608 13.187 1.00 96.62 102 GLN A CA 1
ATOM 775 C C . GLN A 1 102 ? -0.604 -0.778 12.192 1.00 96.62 102 GLN A C 1
ATOM 777 O O . GLN A 1 102 ? -0.080 -1.876 12.021 1.00 96.62 102 GLN A O 1
ATOM 782 N N . SER A 1 103 ? -0.217 0.291 11.495 1.00 96.88 103 SER A N 1
ATOM 783 C CA . SER A 1 103 ? 0.855 0.272 10.506 1.00 96.88 103 SER A CA 1
ATOM 784 C C . SER A 1 103 ? 1.840 1.389 10.793 1.00 96.88 103 SER A C 1
ATOM 786 O O . SER A 1 103 ? 1.551 2.567 10.565 1.00 96.88 103 SER A O 1
ATOM 788 N N . THR A 1 104 ? 3.038 0.997 11.232 1.00 96.69 104 THR A N 1
ATOM 789 C CA . THR A 1 104 ? 4.115 1.927 11.592 1.00 96.69 104 THR A CA 1
ATOM 790 C C . THR A 1 104 ? 4.413 2.921 10.463 1.00 96.69 104 THR A C 1
ATOM 792 O O . THR A 1 104 ? 4.575 4.116 10.705 1.00 96.69 104 THR A O 1
ATOM 795 N N . LEU A 1 105 ? 4.438 2.446 9.213 1.00 97.00 105 LEU A N 1
ATOM 796 C CA . LEU A 1 105 ? 4.695 3.277 8.033 1.00 97.00 105 LEU A CA 1
ATOM 797 C C . LEU A 1 105 ? 3.569 4.288 7.765 1.00 97.00 105 LEU A C 1
ATOM 799 O O . LEU A 1 105 ? 3.846 5.453 7.483 1.00 97.00 105 LEU A O 1
ATOM 803 N N . ILE A 1 106 ? 2.302 3.872 7.868 1.00 96.94 106 ILE A N 1
ATOM 804 C CA . ILE A 1 106 ? 1.154 4.772 7.666 1.00 96.94 106 ILE A CA 1
ATOM 805 C C . ILE A 1 106 ? 1.124 5.846 8.751 1.00 96.94 106 ILE A C 1
ATOM 807 O O . ILE A 1 106 ? 0.958 7.028 8.445 1.00 96.94 106 ILE A O 1
ATOM 811 N N . ASP A 1 107 ? 1.348 5.460 10.003 1.00 96.62 107 ASP A N 1
ATOM 812 C CA . ASP A 1 107 ? 1.343 6.398 11.121 1.00 96.62 107 ASP A CA 1
ATOM 813 C C . ASP A 1 107 ? 2.497 7.407 11.015 1.00 96.62 107 ASP A C 1
ATOM 815 O O . ASP A 1 107 ? 2.312 8.593 11.297 1.00 96.62 107 ASP A O 1
ATOM 819 N N . GLN A 1 108 ? 3.668 6.985 10.520 1.00 96.38 108 GLN A N 1
ATOM 820 C CA . GLN A 1 108 ? 4.773 7.891 10.192 1.00 96.38 108 GLN A CA 1
ATOM 821 C C . GLN A 1 108 ? 4.407 8.879 9.075 1.00 96.38 108 GLN A C 1
ATOM 823 O O . GLN A 1 108 ? 4.698 10.070 9.200 1.00 96.38 108 GLN A O 1
ATOM 828 N N . LEU A 1 109 ? 3.740 8.428 8.007 1.00 96.44 109 LEU A N 1
ATOM 829 C CA . LEU A 1 109 ? 3.281 9.313 6.929 1.00 96.44 109 LEU A CA 1
ATOM 830 C C . LEU A 1 109 ? 2.264 10.348 7.434 1.00 96.44 109 LEU A C 1
ATOM 832 O O . LEU A 1 109 ? 2.352 11.519 7.059 1.00 96.44 109 LEU A O 1
ATOM 836 N N . ILE A 1 110 ? 1.340 9.950 8.313 1.00 96.50 110 ILE A N 1
ATOM 837 C CA . ILE A 1 110 ? 0.377 10.860 8.954 1.00 96.50 110 ILE A CA 1
ATOM 838 C C . ILE A 1 110 ? 1.106 11.863 9.850 1.00 96.50 110 ILE A C 1
ATOM 840 O O . ILE A 1 110 ? 0.898 13.071 9.727 1.00 96.50 110 ILE A O 1
ATOM 844 N N . LYS A 1 111 ? 2.002 11.383 10.723 1.00 97.00 111 LYS A N 1
ATOM 845 C CA . LYS A 1 111 ? 2.790 12.224 11.637 1.00 97.00 111 LYS A CA 1
ATOM 846 C C . LYS A 1 111 ? 3.597 13.277 10.878 1.00 97.00 111 LYS A C 1
ATOM 848 O O . LYS A 1 111 ? 3.649 14.433 11.293 1.00 97.00 111 LYS A O 1
ATOM 853 N N . ASN A 1 112 ? 4.166 12.892 9.739 1.00 96.31 112 ASN A N 1
ATOM 854 C CA . ASN A 1 112 ? 4.942 13.769 8.865 1.00 96.31 112 ASN A CA 1
ATOM 855 C C . ASN A 1 112 ? 4.070 14.608 7.912 1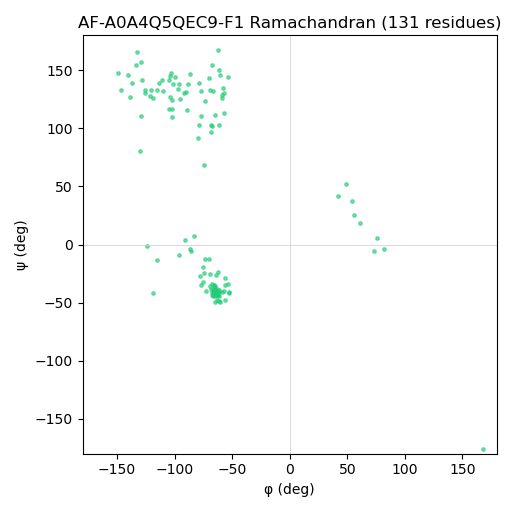.00 96.31 112 ASN A C 1
ATOM 857 O O . ASN A 1 112 ? 4.606 15.278 7.031 1.00 96.31 112 ASN A O 1
ATOM 861 N N . ARG A 1 113 ? 2.737 14.577 8.066 1.00 95.25 113 ARG A N 1
ATOM 862 C CA . ARG A 1 113 ? 1.750 15.299 7.241 1.00 95.25 113 ARG A CA 1
ATOM 863 C C . ARG A 1 113 ? 1.844 14.998 5.741 1.00 95.25 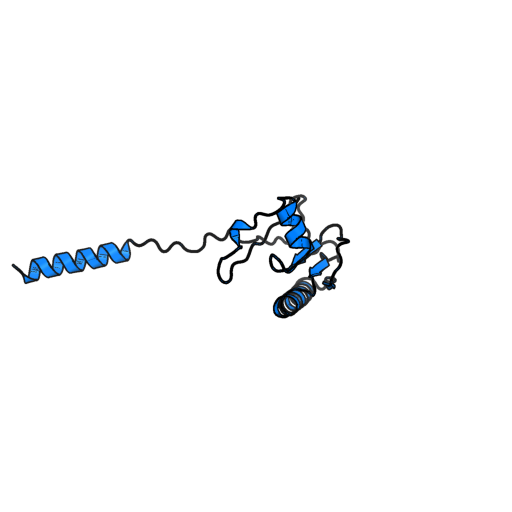113 ARG A C 1
ATOM 865 O O . ARG A 1 113 ? 1.436 15.810 4.916 1.00 95.25 113 ARG A O 1
ATOM 872 N N . LYS A 1 114 ? 2.370 13.825 5.380 1.00 95.44 114 LYS A N 1
ATOM 873 C CA . LYS A 1 114 ? 2.459 13.350 3.993 1.00 95.44 114 LYS A CA 1
ATOM 874 C C . LYS A 1 114 ? 1.122 12.816 3.478 1.00 95.44 114 LYS A C 1
ATOM 876 O O . LYS A 1 114 ? 0.857 12.891 2.283 1.00 95.44 114 LYS A O 1
ATOM 881 N N . ILE A 1 115 ? 0.272 12.322 4.379 1.00 94.31 115 ILE A N 1
ATOM 882 C CA . ILE A 1 115 ? -1.117 11.933 4.105 1.00 94.31 115 ILE A CA 1
ATOM 883 C C . ILE A 1 115 ? -2.045 12.488 5.193 1.00 94.31 115 ILE A C 1
ATOM 885 O O . ILE A 1 115 ? -1.616 12.730 6.320 1.00 94.31 115 ILE A O 1
ATOM 889 N N . GLN A 1 116 ? -3.318 12.693 4.851 1.00 92.00 116 GLN A N 1
ATOM 890 C CA . GLN A 1 116 ? -4.344 13.258 5.737 1.00 92.00 116 GLN A CA 1
ATOM 891 C C . GLN A 1 116 ? -5.247 12.149 6.287 1.00 92.00 116 GLN A C 1
ATOM 893 O O . GLN A 1 116 ? -5.951 11.481 5.525 1.00 92.00 116 GLN A O 1
ATOM 898 N N . ALA A 1 117 ? -5.233 11.949 7.605 1.00 92.31 117 ALA A N 1
ATOM 899 C CA . ALA A 1 117 ? -5.975 10.876 8.268 1.00 92.31 117 ALA A CA 1
ATOM 900 C C . ALA A 1 117 ? -7.484 11.154 8.350 1.00 92.31 117 ALA A C 1
ATOM 902 O O . ALA A 1 117 ? -8.282 10.223 8.424 1.00 92.31 117 ALA A O 1
ATOM 903 N N . GLU A 1 118 ? -7.894 12.420 8.309 1.00 90.88 118 GLU A N 1
ATOM 904 C CA . GLU A 1 118 ? -9.267 12.903 8.515 1.00 90.88 118 GLU A CA 1
ATOM 905 C C . GLU A 1 118 ? -10.240 12.359 7.460 1.00 90.88 118 GLU A C 1
ATOM 907 O O . GLU A 1 118 ? -11.449 12.254 7.681 1.00 90.88 118 GLU A O 1
ATOM 912 N N . LYS A 1 119 ? -9.713 11.974 6.292 1.00 84.56 119 LYS A N 1
ATOM 913 C CA . LYS A 1 119 ? -10.509 11.362 5.227 1.00 84.56 119 LYS A CA 1
ATOM 914 C C . LYS A 1 119 ? -10.998 9.961 5.589 1.00 84.56 119 LYS A C 1
ATOM 916 O O . LYS A 1 119 ? -12.047 9.585 5.075 1.00 84.56 119 LYS A O 1
ATOM 921 N N . VAL A 1 120 ? -10.306 9.253 6.484 1.00 91.19 120 VAL A N 1
ATOM 922 C CA . VAL A 1 120 ? -10.554 7.842 6.833 1.00 91.19 120 VAL A CA 1
ATOM 923 C C . VAL A 1 120 ? -10.913 7.656 8.311 1.00 91.19 120 VAL A C 1
ATOM 925 O O . VAL A 1 120 ? -11.808 6.883 8.640 1.00 91.19 120 VAL A O 1
ATOM 928 N N . LYS A 1 121 ? -10.225 8.354 9.218 1.00 90.56 121 LYS A N 1
ATOM 929 C CA . LYS A 1 121 ? -10.311 8.126 10.664 1.00 90.56 121 LYS A CA 1
ATOM 930 C C . LYS A 1 121 ? -11.742 8.300 11.182 1.00 90.56 121 LYS A C 1
ATOM 932 O O . LYS A 1 121 ? -12.369 9.330 10.954 1.00 90.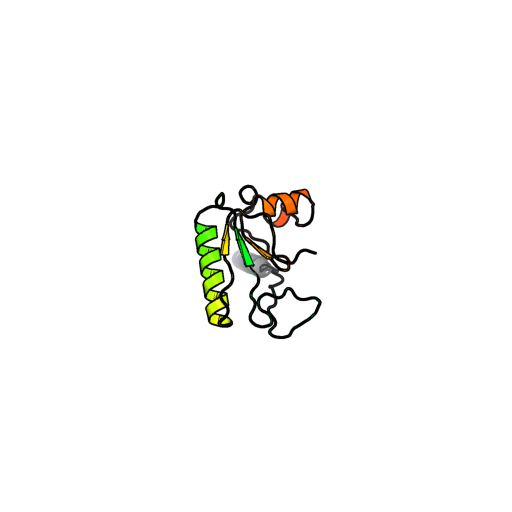56 121 LYS A O 1
ATOM 937 N N . GLY A 1 122 ? -12.222 7.297 11.919 1.00 89.00 122 GLY A N 1
ATOM 938 C CA . GLY A 1 122 ? -13.546 7.301 12.549 1.00 89.00 122 GLY A CA 1
ATOM 939 C C . GLY A 1 122 ? -14.718 7.062 11.592 1.00 89.00 122 GLY A C 1
ATOM 940 O O . GLY A 1 122 ? -15.863 7.147 12.025 1.00 89.00 122 GLY A O 1
ATOM 941 N N . LYS A 1 123 ? -14.458 6.765 10.312 1.00 91.38 123 LYS A N 1
ATOM 942 C CA . LYS A 1 123 ? -15.496 6.455 9.324 1.00 91.38 123 LYS A CA 1
ATOM 943 C C . LYS A 1 123 ? -15.615 4.948 9.121 1.00 91.38 123 LYS A C 1
ATOM 945 O O . LYS A 1 123 ? -14.616 4.233 9.146 1.00 91.38 123 LYS A O 1
ATOM 950 N N . TRP A 1 124 ? -16.841 4.479 8.912 1.00 93.88 124 TRP A N 1
ATOM 951 C CA . TRP A 1 124 ? -17.124 3.071 8.645 1.00 93.88 124 TRP A CA 1
ATOM 952 C C . TRP A 1 124 ? -16.600 2.669 7.262 1.00 93.88 124 TRP A C 1
ATOM 954 O O . TRP A 1 124 ? -16.805 3.411 6.302 1.00 93.88 124 TRP A O 1
ATOM 964 N N . GLU A 1 125 ? -15.900 1.532 7.184 1.00 89.00 125 GLU A N 1
ATOM 965 C CA . GLU A 1 125 ? -15.437 0.889 5.936 1.00 89.00 125 GLU A CA 1
ATOM 966 C C . GLU A 1 125 ? -14.878 1.858 4.879 1.00 89.00 125 GLU A C 1
ATOM 968 O O . GLU A 1 125 ? -15.137 1.757 3.682 1.00 89.00 125 GLU A O 1
ATOM 973 N N . THR A 1 126 ? -14.098 2.839 5.332 1.00 91.81 126 THR A N 1
ATOM 974 C CA . THR A 1 126 ? -13.537 3.880 4.471 1.00 91.81 126 THR A CA 1
ATOM 975 C C . THR A 1 126 ? -12.054 3.629 4.236 1.00 91.81 126 THR A C 1
ATOM 977 O O . THR A 1 126 ? -11.320 3.265 5.152 1.00 91.81 126 THR A O 1
ATOM 980 N N . PHE A 1 127 ? -11.590 3.885 3.015 1.00 93.06 127 PHE A N 1
ATOM 981 C CA . PHE A 1 127 ? -10.181 3.799 2.644 1.00 93.06 127 PHE A CA 1
ATOM 982 C C . PHE A 1 127 ? -9.742 5.045 1.868 1.00 93.06 127 PHE A C 1
ATOM 984 O O . PHE A 1 127 ? -10.557 5.839 1.399 1.00 93.06 127 PHE A O 1
ATOM 991 N N . SER A 1 128 ? -8.430 5.224 1.742 1.00 92.06 128 SER A N 1
ATOM 992 C CA . SER A 1 128 ? -7.828 6.253 0.899 1.00 92.06 128 SER A CA 1
ATOM 993 C C . SER A 1 128 ? -6.653 5.650 0.155 1.00 92.06 128 SER A C 1
ATOM 995 O O . SER A 1 128 ? -5.866 4.908 0.736 1.00 92.06 128 SER A O 1
ATOM 997 N N . ILE A 1 129 ? -6.512 6.010 -1.117 1.00 93.19 129 ILE A N 1
ATOM 998 C CA . ILE A 1 129 ? -5.371 5.620 -1.939 1.00 93.19 129 ILE A CA 1
AT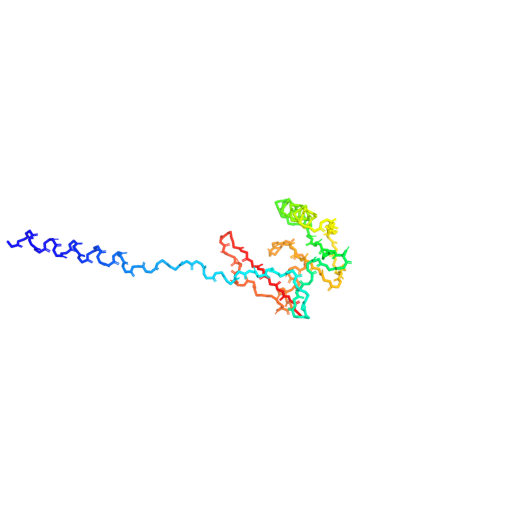OM 999 C C . ILE A 1 129 ? -4.766 6.893 -2.514 1.00 93.19 129 ILE A C 1
ATOM 1001 O O . ILE A 1 129 ? -5.480 7.755 -3.025 1.00 93.19 129 ILE A O 1
ATOM 1005 N N . ALA A 1 130 ? -3.453 7.033 -2.378 1.00 91.75 130 ALA A N 1
ATOM 1006 C CA . ALA A 1 130 ? -2.726 8.216 -2.803 1.00 91.75 130 ALA A CA 1
ATOM 1007 C C . ALA A 1 130 ? -1.307 7.843 -3.232 1.00 91.75 130 ALA A C 1
ATOM 1009 O O . ALA A 1 130 ? -0.696 6.940 -2.663 1.00 91.75 130 ALA A O 1
ATOM 1010 N N . VAL A 1 131 ? -0.783 8.583 -4.206 1.00 93.31 131 VAL A N 1
ATOM 1011 C CA . VAL A 1 131 ? 0.651 8.624 -4.504 1.00 93.31 131 VAL A CA 1
ATOM 1012 C C . VAL A 1 131 ? 1.256 9.750 -3.665 1.00 93.31 131 VAL A C 1
ATOM 1014 O O . VAL A 1 131 ? 0.700 10.848 -3.621 1.00 93.31 131 VAL A O 1
ATOM 1017 N N . VAL A 1 132 ? 2.358 9.467 -2.971 1.00 92.75 132 VAL A N 1
ATOM 1018 C CA . VAL A 1 132 ? 3.034 10.399 -2.057 1.00 92.75 132 VAL A CA 1
ATOM 1019 C C . VAL A 1 132 ? 4.418 10.731 -2.612 1.00 92.75 132 VAL A C 1
ATOM 1021 O O . VAL A 1 132 ? 5.150 9.814 -2.977 1.00 92.75 132 VAL A O 1
ATOM 1024 N N . ASN A 1 133 ? 4.767 12.024 -2.631 1.00 82.06 133 ASN A N 1
ATOM 1025 C CA . ASN A 1 133 ? 6.067 12.551 -3.070 1.00 82.06 133 ASN A CA 1
ATOM 1026 C C . ASN A 1 133 ? 6.909 13.104 -1.901 1.00 82.06 133 ASN A C 1
ATOM 1028 O O . ASN A 1 133 ? 6.348 13.580 -0.875 1.00 82.06 133 ASN A O 1
#

pLDDT: mean 89.24, std 12.17, range [51.28, 98.75]

Foldseek 3Di:
DVVVVVVVVVVVVVVVVVPPPPPDPPPPDDDDDPDDDPPDQCCDDPLAGAAEEEEPLADVVQVVVSVVVQVVCCVVPVHGHHHYYPDPDGDPRHHYTGDAPRGPNVVVCVVVVQDPCVQPPPDPPDDDDDDGD

Mean predicted aligned error: 9.02 Å

Sequence (133 aa):
MRKFANLIRFCFLILCFAAATVQAQNANPIKVSYQKNINYFPLVQMHKAASLYIDTANAEVVNIAAAALQNDVKLVSGVNPLLIKNNTSLSAYPIIIGTIGQSTLIDQLIKNRKIQAEKVKGKWETFSIAVVN

Secondary structure (DSSP, 8-state):
-HHHHHHHHHHHHHHHHHT---------PPPP-SS--TTS--SEETTEEPEEEE-TTS-HHHHHHHHHHHHHHHHHHS----EEES-----SSEEE---TTT-HHHHHHHHTTSS-GGGTTT-TT--------

Radius of gyration: 22.84 Å; Cα contacts (8 Å, |Δi|>4): 128; chains: 1; bounding box: 76×33×35 Å

Nearest PDB structures (foldseek):
  7pug-assembly1_A  TM=8.809E-01  e=2.243E-03  uncultured bacterium
  7pxq-assembly1_A-2  TM=8.801E-01  e=1.051E-02  uncultured bacterium
  4c91-assembly1_B  TM=8.472E-01  e=2.199E-02  Bacteroides ovatus
  7v09-assembly2_B  TM=4.516E-01  e=3.864E+00  Enterobacter cloacae subsp. cloacae ATCC 13047
  8tqw-assembly1_d  TM=3.346E-01  e=7.071E+00  Homo sapiens